Protein AF-A0A7V4PQ42-F1 (afdb_monomer_lite)

pLDDT: mean 73.29, std 12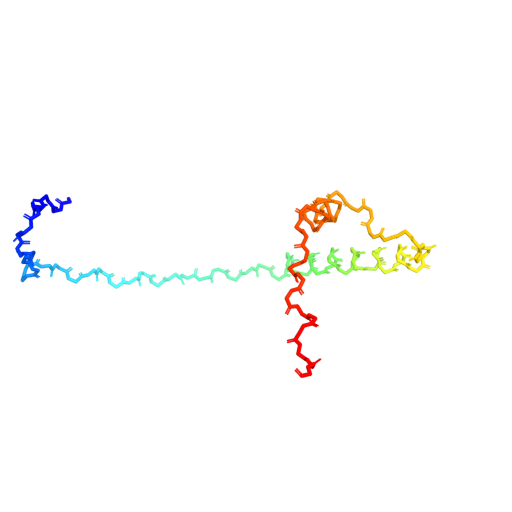.77, range [40.66, 92.44]

Radius of gyration: 27.17 Å; chains: 1; bounding box: 54×56×48 Å

Secondary structure (DSSP, 8-state):
-----TT-----TTPPPPPPPP----PPPPHHHHHHHHHHHHHHHHHHHHHHHH-TTS----HHHHHHHHHHHHSPPPGGGS----

Sequence (86 aa):
MIDAKPGEILDFGKARMPEPPKKIQMKKLPKKKVEEAKKAINELTERYKKAITLRPAQGPMGPLYLKAVRRLEGEALPEDAKTAKS

Structure (mmCIF, N/CA/C/O backbone):
data_AF-A0A7V4PQ42-F1
#
_entry.id   AF-A0A7V4PQ42-F1
#
loop_
_atom_site.group_PDB
_atom_site.id
_atom_site.type_symbol
_atom_site.label_atom_id
_atom_site.label_alt_id
_atom_site.label_comp_id
_atom_site.label_asym_id
_atom_site.label_entity_id
_atom_site.label_seq_id
_atom_site.pdbx_PDB_ins_code
_atom_site.Cartn_x
_atom_site.Cartn_y
_atom_site.Cartn_z
_atom_site.occupancy
_atom_site.B_iso_or_equiv
_atom_site.auth_seq_id
_atom_site.auth_comp_id
_atom_site.auth_asym_id
_atom_site.auth_atom_id
_atom_site.pdbx_PDB_model_num
ATOM 1 N N . MET A 1 1 ? -32.419 18.989 11.567 1.00 52.38 1 MET A N 1
ATOM 2 C CA . MET A 1 1 ? -31.491 20.104 11.281 1.00 52.38 1 MET A CA 1
ATOM 3 C C . MET A 1 1 ? -32.025 21.314 12.027 1.00 52.38 1 MET A C 1
ATOM 5 O O . MET A 1 1 ? -33.232 21.371 12.212 1.00 52.38 1 MET A O 1
ATOM 9 N N . ILE A 1 2 ? -31.160 22.176 12.563 1.00 66.88 2 ILE A N 1
ATOM 10 C CA . ILE A 1 2 ? -31.605 23.380 13.280 1.00 66.88 2 ILE A CA 1
ATOM 11 C C . ILE A 1 2 ? -31.801 24.464 12.219 1.00 66.88 2 ILE A C 1
ATOM 13 O O . ILE A 1 2 ? -30.823 24.896 11.613 1.00 66.88 2 ILE A O 1
ATOM 17 N N . ASP A 1 3 ? -33.048 24.848 11.960 1.00 65.50 3 ASP A N 1
ATOM 18 C CA . ASP A 1 3 ? -33.388 25.958 11.067 1.00 65.50 3 ASP A CA 1
ATOM 19 C C . ASP A 1 3 ? -33.182 27.281 11.814 1.00 65.50 3 ASP A C 1
ATOM 21 O O . ASP A 1 3 ? -34.087 27.767 12.488 1.00 65.50 3 ASP A O 1
ATOM 25 N N . ALA A 1 4 ? -31.973 27.839 11.739 1.00 68.88 4 ALA A N 1
ATOM 26 C CA . ALA A 1 4 ? -31.641 29.129 12.344 1.00 68.88 4 ALA A CA 1
ATOM 27 C C . ALA A 1 4 ? -31.539 30.231 11.285 1.00 68.88 4 ALA A C 1
ATOM 29 O O . ALA A 1 4 ? -30.950 30.031 10.218 1.00 68.88 4 ALA A O 1
ATOM 30 N N . LYS A 1 5 ? -32.113 31.403 11.580 1.00 76.38 5 LYS A N 1
ATOM 31 C CA . LYS A 1 5 ? -32.087 32.567 10.682 1.00 76.38 5 LYS A CA 1
ATOM 32 C C . LYS A 1 5 ? -30.819 33.413 10.890 1.00 76.38 5 LYS A C 1
ATOM 34 O O . LYS A 1 5 ? -30.228 33.382 11.970 1.00 76.38 5 LYS A O 1
ATOM 39 N N . PRO A 1 6 ? -30.391 34.205 9.886 1.00 71.12 6 PRO A N 1
ATOM 40 C CA . PRO A 1 6 ? -29.230 35.083 10.022 1.00 71.12 6 PRO A CA 1
ATOM 41 C C . PRO A 1 6 ? -29.417 36.082 11.175 1.00 71.12 6 PRO A C 1
ATOM 43 O O . PRO A 1 6 ? -30.384 36.840 11.179 1.00 71.12 6 PRO A O 1
ATOM 46 N N . GLY A 1 7 ? -28.492 36.084 12.140 1.00 78.50 7 GLY A N 1
ATOM 47 C CA . GLY A 1 7 ? -28.509 36.977 13.310 1.00 78.50 7 GLY A CA 1
ATOM 48 C C . GLY A 1 7 ? -29.072 36.363 14.598 1.00 78.50 7 GLY A C 1
ATOM 49 O O . GLY A 1 7 ? -28.998 36.995 15.648 1.00 78.50 7 GLY A O 1
ATOM 50 N N . GLU A 1 8 ? -29.596 35.139 14.548 1.00 80.12 8 GLU A N 1
ATOM 51 C CA . GLU A 1 8 ? -30.100 34.424 15.721 1.00 80.12 8 GLU A CA 1
ATOM 52 C C . GLU A 1 8 ? -28.961 33.676 16.436 1.00 80.12 8 GLU A C 1
ATOM 54 O O . GLU A 1 8 ? -28.155 32.986 15.804 1.00 80.12 8 GLU A O 1
ATOM 59 N N . ILE A 1 9 ? -28.862 33.828 17.761 1.00 79.94 9 ILE A N 1
ATOM 60 C CA . ILE A 1 9 ? -27.847 33.129 18.558 1.00 79.94 9 ILE A CA 1
ATOM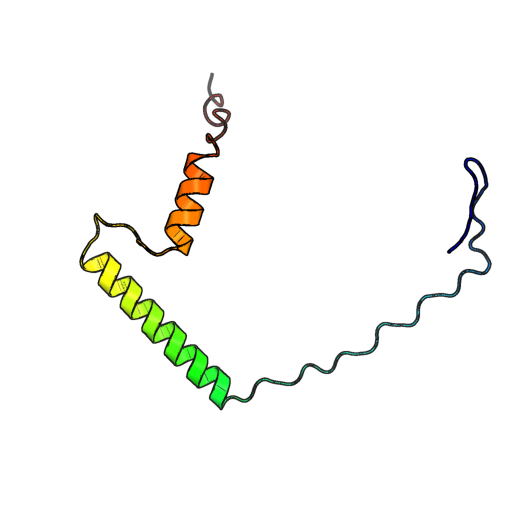 61 C C . ILE A 1 9 ? -28.294 31.679 18.717 1.00 79.94 9 ILE A C 1
ATOM 63 O O . ILE A 1 9 ? -29.319 31.392 19.331 1.00 79.94 9 ILE A O 1
ATOM 67 N N . LEU A 1 10 ? -27.505 30.763 18.164 1.00 75.56 10 LEU A N 1
ATOM 68 C CA . LEU A 1 10 ? -27.733 29.332 18.308 1.00 75.56 10 LEU A CA 1
ATOM 69 C C . LEU A 1 10 ? -27.548 28.910 19.772 1.00 75.56 10 LEU A C 1
ATOM 71 O O . LEU A 1 10 ? -26.446 28.996 20.315 1.00 75.56 10 LEU A O 1
ATOM 75 N N . ASP A 1 11 ? -28.628 28.436 20.396 1.00 74.31 11 ASP A N 1
ATOM 76 C CA . ASP A 1 11 ? -28.602 27.880 21.749 1.00 74.31 11 ASP A CA 1
ATOM 77 C C . ASP A 1 11 ? -28.299 26.373 21.715 1.00 74.31 11 ASP A C 1
ATOM 79 O O . ASP A 1 11 ? -29.066 25.558 21.192 1.00 74.31 11 ASP A O 1
ATOM 83 N N . PHE A 1 12 ? -27.161 26.005 22.302 1.00 76.81 12 PHE A N 1
ATOM 84 C CA . PHE A 1 12 ? -26.685 24.628 22.414 1.00 76.81 12 PHE A CA 1
ATOM 85 C C . PHE A 1 12 ? -26.900 24.029 23.813 1.00 76.81 12 PHE A C 1
ATOM 87 O O . PHE A 1 12 ? -26.422 22.928 24.078 1.00 76.81 12 PHE A O 1
ATOM 94 N N . GLY A 1 13 ? -27.646 24.685 24.710 1.00 79.44 13 GLY A N 1
ATOM 95 C CA . GLY A 1 13 ? -27.880 24.212 26.081 1.00 79.44 13 GLY A CA 1
ATOM 96 C C . GLY A 1 13 ? -28.579 22.848 26.177 1.00 79.44 13 GLY A C 1
ATOM 97 O O . GLY A 1 13 ? -28.453 22.150 27.181 1.00 79.44 13 GLY A O 1
ATOM 98 N N . LYS A 1 14 ? -29.282 22.427 25.116 1.00 73.69 14 LYS A N 1
ATOM 99 C CA . LYS A 1 14 ? -29.906 21.094 24.990 1.00 73.69 14 LYS A CA 1
ATOM 100 C C . LYS A 1 14 ? -29.166 20.155 24.034 1.00 73.69 14 LYS A C 1
ATOM 102 O O . LYS A 1 14 ? -29.680 19.075 23.726 1.00 73.69 14 LYS A O 1
ATOM 107 N N . ALA A 1 15 ? -27.993 20.545 23.535 1.00 78.88 15 ALA A N 1
ATOM 108 C CA . ALA A 1 15 ? -27.209 19.691 22.659 1.00 78.88 15 ALA A CA 1
ATOM 109 C C . ALA A 1 15 ? -26.795 18.427 23.424 1.00 78.88 15 ALA A C 1
ATOM 111 O O . ALA A 1 15 ? -26.136 18.485 24.462 1.00 78.88 15 ALA A O 1
ATOM 112 N N . ARG A 1 16 ? -27.204 17.260 22.922 1.00 78.25 16 ARG A N 1
ATOM 113 C CA . ARG A 1 16 ? -26.736 15.984 23.464 1.00 78.25 16 ARG A CA 1
ATOM 114 C C . ARG A 1 16 ? -25.313 15.746 22.980 1.00 78.25 16 ARG A C 1
ATOM 116 O O . ARG A 1 16 ? -25.040 15.908 21.791 1.00 78.25 16 ARG A O 1
ATOM 123 N N . MET A 1 17 ? -24.427 15.336 23.890 1.00 81.00 17 MET A N 1
ATOM 124 C CA . MET A 1 17 ? -23.105 14.860 23.489 1.00 81.00 17 MET A CA 1
ATOM 125 C C . MET A 1 17 ? -23.271 13.702 22.498 1.00 81.00 17 MET A C 1
ATOM 127 O O . MET A 1 17 ? -24.096 12.814 22.744 1.00 81.00 17 MET A O 1
ATOM 131 N N . PRO A 1 18 ? -22.526 13.713 21.378 1.00 81.31 18 PRO A N 1
ATOM 132 C CA . PRO A 1 18 ? -22.558 12.606 20.440 1.00 81.31 18 PRO A CA 1
ATOM 133 C C . PRO A 1 18 ? -22.124 11.324 21.152 1.00 81.31 18 PRO A C 1
ATOM 135 O O . PRO A 1 18 ? -21.258 11.347 22.031 1.00 81.31 18 PRO A O 1
ATOM 138 N N . GLU A 1 19 ? -22.737 10.202 20.777 1.00 82.69 19 GLU A N 1
ATOM 139 C CA . GLU A 1 19 ? -22.369 8.906 21.339 1.00 82.69 19 GLU A CA 1
ATOM 140 C C . GLU A 1 19 ? -20.878 8.619 21.093 1.00 82.69 19 GLU A C 1
ATOM 142 O O . GLU A 1 19 ? -20.361 8.923 20.010 1.00 82.69 19 GLU A O 1
ATOM 147 N N . PRO A 1 20 ? -20.172 8.021 22.071 1.00 84.44 20 PRO A N 1
ATOM 148 C CA . PRO A 1 20 ? -18.776 7.666 21.892 1.00 84.44 20 PRO A CA 1
ATOM 149 C C . PRO A 1 20 ? -18.632 6.710 20.698 1.00 84.44 20 PRO A C 1
ATOM 151 O O . PRO A 1 20 ? -19.424 5.770 20.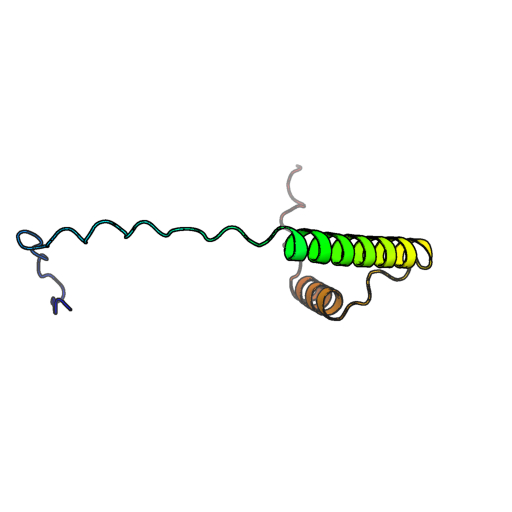556 1.00 84.44 20 PRO A O 1
ATOM 154 N N . PRO A 1 21 ? -17.626 6.919 19.830 1.00 82.44 21 PRO A N 1
ATOM 155 C CA . PRO A 1 21 ? -17.454 6.105 18.638 1.00 82.44 21 PRO A CA 1
ATOM 156 C C . PRO A 1 21 ? -17.301 4.631 19.024 1.00 82.44 21 PRO A C 1
ATOM 158 O O . PRO A 1 21 ? -16.469 4.264 19.858 1.00 82.44 21 PRO A O 1
ATOM 161 N N . LYS A 1 22 ? -18.120 3.768 18.409 1.00 83.19 22 LYS A N 1
ATOM 162 C CA . LYS A 1 22 ? -18.076 2.322 18.653 1.00 83.19 22 LYS A CA 1
ATOM 163 C C . LYS A 1 22 ? -16.687 1.786 18.323 1.00 83.19 22 LYS A C 1
ATOM 165 O O . LYS A 1 22 ? -16.121 2.078 17.270 1.00 83.19 22 LYS A O 1
ATOM 170 N N . LYS A 1 23 ? -16.153 0.956 19.218 1.00 81.00 23 LYS A N 1
ATOM 171 C CA . LYS A 1 23 ? -14.829 0.350 19.063 1.00 81.00 23 LYS A CA 1
ATOM 172 C C . LYS A 1 23 ? -14.845 -0.595 17.858 1.00 81.00 23 LYS A C 1
ATOM 174 O O . LYS A 1 23 ? -15.451 -1.665 17.904 1.00 81.00 23 LYS A O 1
ATOM 179 N N . ILE A 1 24 ? -14.194 -0.192 16.770 1.00 80.38 24 ILE A N 1
ATOM 180 C CA . ILE A 1 24 ? -14.080 -1.009 15.560 1.00 80.38 24 ILE A CA 1
ATOM 181 C C . ILE A 1 24 ? -13.107 -2.150 15.857 1.00 80.38 24 ILE A C 1
ATOM 183 O O . ILE A 1 24 ? -11.928 -1.926 16.133 1.00 80.38 24 ILE A O 1
ATOM 187 N N . GLN A 1 25 ? -13.590 -3.389 15.802 1.00 78.94 25 GLN A N 1
ATOM 188 C CA . GLN A 1 25 ? -12.719 -4.556 15.886 1.00 78.94 25 GLN A CA 1
ATOM 189 C C . GLN A 1 25 ? -12.088 -4.801 14.516 1.00 78.94 25 GLN A C 1
ATOM 191 O O . GLN A 1 25 ? -12.739 -5.286 13.589 1.00 78.94 25 GLN A O 1
ATOM 196 N N . MET A 1 26 ? -10.809 -4.456 14.377 1.00 79.75 26 MET A N 1
ATOM 197 C CA . MET A 1 26 ? -10.067 -4.751 13.155 1.00 79.75 26 MET A CA 1
ATOM 198 C C . MET A 1 26 ? -9.850 -6.262 13.047 1.00 79.75 26 MET A C 1
ATOM 200 O O . MET A 1 26 ? -9.131 -6.867 13.847 1.00 79.75 26 MET A O 1
ATOM 204 N N . LYS A 1 27 ? -10.462 -6.887 12.038 1.00 79.81 27 LYS A N 1
ATOM 205 C CA . LYS A 1 27 ? -10.184 -8.287 11.711 1.00 79.81 27 LYS A CA 1
ATOM 206 C C . LYS A 1 27 ? -8.770 -8.385 11.148 1.00 79.81 27 LYS A C 1
ATOM 208 O O . LYS A 1 27 ? -8.441 -7.728 10.162 1.00 79.81 27 LYS A O 1
ATOM 213 N N . LYS A 1 28 ? -7.934 -9.224 11.761 1.00 80.00 28 LYS A N 1
ATOM 214 C CA . LYS A 1 28 ? -6.608 -9.533 11.216 1.00 80.00 28 LYS A CA 1
ATOM 215 C C . LYS A 1 28 ? -6.774 -10.241 9.873 1.00 80.00 28 LYS A C 1
ATOM 217 O O . LYS A 1 28 ? -7.527 -11.208 9.763 1.00 80.00 28 LYS A O 1
ATOM 222 N N . LEU A 1 29 ? -6.052 -9.764 8.862 1.00 78.25 29 LEU A N 1
ATOM 223 C CA . LEU A 1 29 ? -5.973 -10.435 7.570 1.00 78.25 29 LEU A CA 1
ATOM 224 C C . LEU A 1 29 ? -5.342 -11.828 7.753 1.00 78.25 29 LEU A C 1
ATOM 226 O O . LEU A 1 29 ? -4.375 -11.972 8.510 1.00 78.25 29 LEU A O 1
ATOM 230 N N . PRO A 1 30 ? -5.862 -12.868 7.081 1.00 87.12 30 PRO A N 1
ATOM 231 C CA . PRO A 1 30 ? -5.301 -14.208 7.179 1.00 87.12 30 PRO A CA 1
ATOM 232 C C . PRO A 1 30 ? -3.883 -14.233 6.596 1.00 87.12 30 PRO A C 1
ATOM 234 O O . PRO A 1 30 ? -3.660 -13.779 5.473 1.00 87.12 30 PRO A O 1
ATOM 237 N N . LYS A 1 31 ? -2.932 -14.820 7.338 1.00 87.12 31 LYS A N 1
ATOM 238 C CA . LYS A 1 31 ? -1.497 -14.856 6.984 1.00 87.12 31 LYS A CA 1
ATOM 239 C C . LYS A 1 31 ? -1.236 -15.358 5.557 1.00 87.12 31 LYS A C 1
ATOM 241 O O . LYS A 1 31 ? -0.384 -14.808 4.874 1.00 87.12 31 LYS A O 1
ATOM 246 N N . LYS A 1 32 ? -2.014 -16.341 5.084 1.00 88.19 32 LYS A N 1
ATOM 247 C CA . LYS A 1 32 ? -1.910 -16.883 3.717 1.00 88.19 32 LYS A CA 1
ATOM 248 C C . LYS A 1 32 ? -2.108 -15.812 2.636 1.00 88.19 32 LYS A C 1
ATOM 250 O O . LYS A 1 32 ? -1.290 -15.720 1.733 1.00 88.19 32 LYS A O 1
ATOM 255 N N . LYS A 1 33 ? -3.137 -14.964 2.770 1.00 84.62 33 LYS A N 1
ATOM 256 C CA . LYS A 1 33 ? -3.418 -13.887 1.801 1.00 84.62 33 LYS A CA 1
ATOM 257 C C . LYS A 1 33 ? -2.343 -12.801 1.824 1.00 84.62 33 LYS A C 1
ATOM 259 O O . LYS A 1 33 ? -2.039 -12.213 0.796 1.00 84.62 33 LYS A O 1
ATOM 264 N N . VAL A 1 34 ? -1.759 -12.544 2.995 1.00 86.75 34 VAL A N 1
ATOM 265 C CA . VAL A 1 34 ? -0.659 -11.579 3.141 1.00 86.75 34 VAL A CA 1
ATOM 266 C C . VAL A 1 34 ? 0.607 -12.089 2.452 1.00 86.75 34 VAL A C 1
ATOM 268 O O . VAL A 1 34 ? 1.258 -11.333 1.741 1.00 86.75 34 VAL A O 1
ATOM 271 N N . GLU A 1 35 ? 0.943 -13.366 2.628 1.00 90.44 35 GLU A N 1
ATOM 272 C CA . GLU A 1 35 ? 2.089 -13.991 1.958 1.00 90.44 35 GLU A CA 1
ATOM 273 C C . GLU A 1 35 ? 1.916 -14.035 0.435 1.00 90.44 35 GLU A C 1
ATOM 275 O O . GLU A 1 35 ? 2.844 -13.722 -0.308 1.00 90.44 35 GLU A O 1
ATOM 280 N N . GLU A 1 36 ? 0.714 -14.351 -0.043 1.00 91.38 36 GLU A N 1
ATOM 281 C CA . GLU A 1 36 ? 0.388 -14.330 -1.470 1.00 91.38 36 GLU A CA 1
ATOM 282 C C . GLU A 1 36 ? 0.509 -12.919 -2.068 1.00 91.38 36 GLU A C 1
ATOM 284 O O . GLU A 1 36 ? 1.161 -12.731 -3.095 1.00 91.38 36 GLU A O 1
ATOM 289 N N . ALA A 1 37 ? -0.010 -11.903 -1.372 1.00 86.69 37 ALA A N 1
ATOM 290 C CA . ALA A 1 37 ? 0.128 -10.510 -1.788 1.00 86.69 37 ALA A CA 1
ATOM 291 C C . ALA A 1 37 ? 1.595 -10.051 -1.816 1.00 86.69 37 ALA A C 1
ATOM 293 O O . ALA A 1 37 ? 2.020 -9.396 -2.767 1.00 86.69 37 ALA A O 1
ATOM 294 N N . LYS A 1 38 ? 2.400 -10.428 -0.813 1.00 91.50 38 LYS A N 1
ATOM 295 C CA . LYS A 1 38 ? 3.841 -10.132 -0.798 1.00 91.50 38 LYS A CA 1
ATOM 296 C C . LYS A 1 38 ? 4.564 -10.757 -1.990 1.00 91.50 38 LYS A C 1
ATOM 298 O O . LYS A 1 38 ? 5.404 -10.094 -2.594 1.00 91.50 38 LYS A O 1
ATOM 303 N N . LYS A 1 39 ? 4.234 -12.002 -2.351 1.00 92.44 39 LYS A N 1
ATOM 304 C CA . LYS A 1 39 ? 4.806 -12.663 -3.535 1.00 92.44 39 LYS A CA 1
ATOM 305 C C . LYS A 1 39 ? 4.474 -11.900 -4.816 1.00 92.44 39 LYS A C 1
ATOM 307 O O . LYS A 1 39 ? 5.384 -11.626 -5.592 1.00 92.44 39 LYS A O 1
ATOM 312 N N . ALA A 1 40 ? 3.217 -11.490 -4.990 1.00 89.50 40 ALA A N 1
ATOM 313 C CA . ALA A 1 40 ? 2.793 -10.711 -6.152 1.0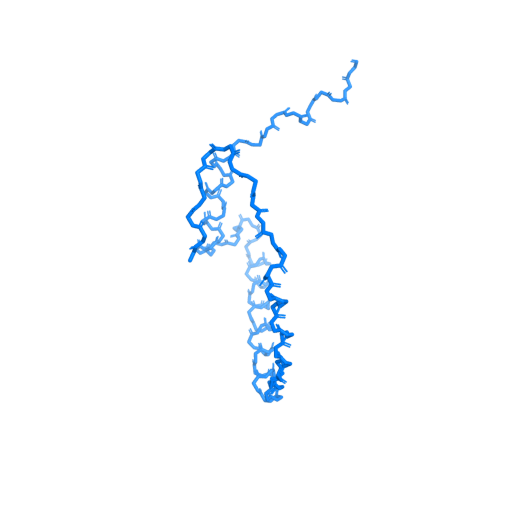0 89.50 40 ALA A CA 1
ATOM 314 C C . ALA A 1 40 ? 3.515 -9.353 -6.248 1.00 89.50 40 ALA A C 1
ATOM 316 O O . ALA A 1 40 ? 3.959 -8.960 -7.327 1.00 89.50 40 ALA A O 1
ATOM 317 N N . ILE A 1 41 ? 3.692 -8.652 -5.120 1.00 90.44 41 ILE A N 1
ATOM 318 C CA . ILE A 1 41 ? 4.437 -7.383 -5.072 1.00 90.44 41 ILE A CA 1
ATOM 319 C C . ILE A 1 41 ? 5.909 -7.600 -5.436 1.00 90.44 41 ILE A C 1
ATOM 321 O O . ILE A 1 41 ? 6.453 -6.849 -6.246 1.00 90.44 41 ILE A O 1
ATOM 325 N N . ASN A 1 42 ? 6.555 -8.632 -4.887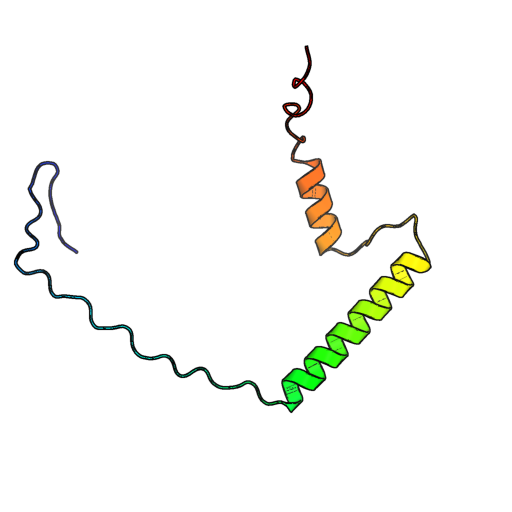 1.00 91.75 42 ASN A N 1
ATOM 326 C CA . ASN A 1 42 ? 7.949 -8.941 -5.210 1.00 91.75 42 ASN A CA 1
ATOM 327 C C . ASN A 1 42 ? 8.123 -9.261 -6.698 1.00 91.75 42 ASN A C 1
ATOM 329 O O . ASN A 1 42 ? 9.037 -8.738 -7.3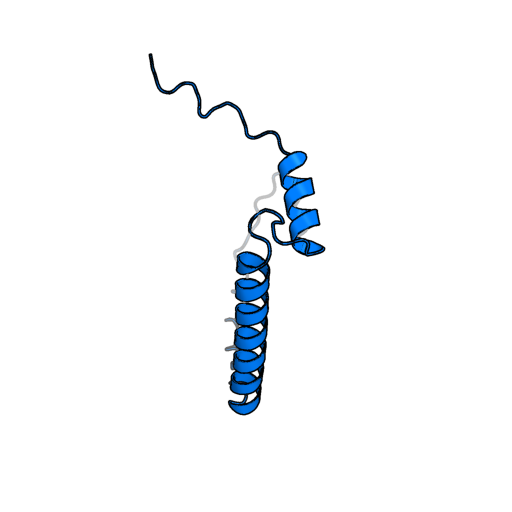32 1.00 91.75 42 ASN A O 1
ATOM 333 N N . GLU A 1 43 ? 7.223 -10.054 -7.280 1.00 89.94 43 GLU A N 1
ATOM 334 C CA . GLU A 1 43 ? 7.267 -10.376 -8.706 1.00 89.94 43 GLU A CA 1
ATOM 335 C C . GLU A 1 43 ? 7.104 -9.127 -9.585 1.00 89.94 43 GLU A C 1
ATOM 337 O O . GLU A 1 43 ? 7.866 -8.930 -10.534 1.00 89.94 43 GLU A O 1
ATOM 342 N N . LEU A 1 44 ? 6.158 -8.245 -9.249 1.00 84.94 44 LEU A N 1
ATOM 343 C CA . LEU A 1 44 ? 5.968 -6.974 -9.948 1.00 84.94 44 LEU A CA 1
ATOM 344 C C . LEU A 1 44 ? 7.230 -6.105 -9.866 1.00 84.94 44 LEU A C 1
ATOM 346 O O . LEU A 1 44 ? 7.683 -5.564 -10.873 1.00 84.94 44 LEU A O 1
ATOM 350 N N . THR A 1 45 ? 7.821 -6.008 -8.676 1.00 84.75 45 THR A N 1
ATOM 351 C CA . THR A 1 45 ? 9.015 -5.191 -8.426 1.00 84.75 45 THR A CA 1
ATOM 352 C C . THR A 1 45 ? 10.198 -5.683 -9.257 1.00 84.75 45 THR A C 1
ATOM 354 O O . THR A 1 45 ? 10.879 -4.884 -9.897 1.00 84.75 45 THR A O 1
ATOM 357 N N . GLU A 1 46 ? 10.412 -6.997 -9.320 1.00 86.31 46 GLU A N 1
ATOM 358 C CA . GLU A 1 46 ? 11.478 -7.592 -10.131 1.00 86.31 46 GLU A CA 1
ATOM 359 C C . GLU A 1 46 ? 11.236 -7.415 -11.635 1.00 86.31 46 GLU A C 1
ATOM 361 O O . GLU A 1 46 ? 12.169 -7.099 -12.376 1.00 86.31 46 GLU A O 1
ATOM 366 N N . ARG A 1 47 ? 9.986 -7.537 -12.102 1.00 79.19 47 ARG A N 1
ATOM 367 C CA . ARG A 1 47 ? 9.625 -7.232 -13.498 1.00 79.19 47 ARG A CA 1
ATOM 368 C C . ARG A 1 47 ? 9.934 -5.777 -13.851 1.00 79.19 47 ARG A C 1
ATOM 370 O O . ARG A 1 47 ? 10.512 -5.522 -14.906 1.00 79.19 47 ARG A O 1
ATOM 377 N N . TYR A 1 48 ? 9.604 -4.839 -12.965 1.00 77.31 48 TYR A N 1
ATOM 378 C CA . TYR A 1 48 ? 9.909 -3.421 -13.160 1.00 77.31 48 TYR A CA 1
ATOM 379 C C . TYR A 1 48 ? 11.414 -3.147 -13.168 1.00 77.31 48 TYR A C 1
ATOM 381 O O . TYR A 1 48 ? 11.889 -2.485 -14.087 1.00 77.31 48 TYR A O 1
ATOM 389 N N . LYS A 1 49 ? 12.181 -3.693 -12.214 1.00 78.19 49 LYS A N 1
ATOM 390 C CA . LYS A 1 49 ? 13.649 -3.558 -12.205 1.00 78.19 49 LYS A CA 1
ATOM 391 C C . LYS A 1 49 ? 14.261 -4.061 -13.511 1.00 78.19 49 LYS A C 1
ATOM 393 O O . LYS A 1 49 ? 15.033 -3.338 -14.129 1.00 78.19 49 LYS A O 1
ATOM 398 N N . LYS A 1 50 ? 13.860 -5.255 -13.967 1.00 77.00 50 LYS A N 1
ATOM 399 C CA . LYS A 1 50 ? 14.334 -5.835 -15.233 1.00 77.00 50 LYS A CA 1
ATOM 400 C C . LYS A 1 50 ? 13.984 -4.963 -16.436 1.00 77.00 50 LYS A C 1
ATOM 402 O O . LYS A 1 50 ? 14.835 -4.742 -17.294 1.00 77.00 50 LYS A O 1
ATOM 407 N N . ALA A 1 51 ? 12.757 -4.449 -16.498 1.00 67.69 51 ALA A N 1
ATOM 408 C CA . ALA A 1 51 ? 12.326 -3.561 -17.575 1.00 67.69 51 ALA A CA 1
ATOM 409 C C . ALA A 1 51 ? 13.158 -2.267 -17.623 1.00 67.69 51 ALA A C 1
ATOM 411 O O . ALA A 1 51 ? 13.594 -1.870 -18.701 1.00 67.69 51 ALA A O 1
ATOM 412 N N . ILE A 1 52 ? 13.445 -1.670 -16.462 1.00 66.69 52 ILE A N 1
ATOM 413 C CA . ILE A 1 52 ? 14.276 -0.462 -16.341 1.00 66.69 52 ILE A CA 1
ATOM 414 C C . ILE A 1 52 ? 15.722 -0.748 -16.768 1.00 66.69 52 ILE A C 1
ATOM 416 O O . ILE A 1 52 ? 16.301 0.034 -17.516 1.00 66.69 52 ILE A O 1
ATOM 420 N N . THR A 1 53 ? 16.299 -1.887 -16.364 1.00 69.12 53 THR A N 1
ATOM 421 C CA . THR A 1 53 ? 17.662 -2.268 -16.777 1.00 69.12 53 THR A CA 1
ATOM 422 C C . THR A 1 53 ? 17.772 -2.582 -18.270 1.00 69.12 53 THR A C 1
ATOM 424 O O . THR A 1 53 ? 18.795 -2.290 -18.877 1.00 69.12 53 THR A O 1
ATOM 427 N N . LEU A 1 54 ? 16.732 -3.169 -18.874 1.00 65.00 54 LEU A N 1
ATOM 428 C CA . LEU A 1 54 ? 16.722 -3.549 -20.292 1.00 65.00 54 LEU A CA 1
ATOM 429 C C . LEU A 1 54 ? 16.519 -2.348 -21.220 1.00 65.00 54 LEU A C 1
ATOM 431 O O . LEU A 1 54 ? 16.954 -2.387 -22.369 1.00 65.00 54 LEU A O 1
ATOM 435 N N . ARG A 1 55 ? 15.835 -1.296 -20.756 1.00 61.31 55 ARG A N 1
ATOM 436 C CA . ARG A 1 55 ? 15.577 -0.086 -21.545 1.00 61.31 55 ARG A CA 1
ATOM 437 C C . ARG A 1 55 ? 15.706 1.171 -20.682 1.00 61.31 55 ARG A C 1
ATOM 439 O O . ARG A 1 55 ? 14.698 1.803 -20.387 1.00 61.31 55 ARG A O 1
ATOM 446 N N . PRO A 1 56 ? 16.931 1.595 -20.334 1.00 60.19 56 PRO A N 1
ATOM 447 C CA . PRO A 1 56 ? 17.136 2.774 -19.490 1.00 60.19 56 PRO A CA 1
ATOM 448 C C . PRO A 1 56 ? 16.621 4.074 -20.133 1.00 60.19 56 PRO A C 1
ATOM 450 O O . PRO A 1 56 ? 16.268 5.008 -19.423 1.00 60.19 56 PRO A O 1
ATOM 453 N N . ALA A 1 57 ? 16.537 4.129 -21.470 1.00 58.81 57 ALA A N 1
ATOM 454 C CA . ALA A 1 57 ? 16.027 5.285 -22.212 1.00 58.81 57 ALA A CA 1
ATOM 455 C C . ALA A 1 57 ? 14.491 5.313 -22.352 1.00 58.81 57 ALA A C 1
ATOM 457 O O . ALA A 1 57 ? 13.919 6.369 -22.608 1.00 58.81 57 ALA A O 1
ATOM 458 N N . GLN A 1 58 ? 13.809 4.171 -22.198 1.00 58.78 58 GLN A N 1
ATOM 459 C CA . GLN A 1 58 ? 12.347 4.120 -22.186 1.00 58.78 58 GLN A CA 1
ATOM 460 C C . GLN A 1 58 ? 11.905 4.051 -20.728 1.00 58.78 58 GLN A C 1
ATOM 462 O O . GLN A 1 58 ? 11.878 2.983 -20.122 1.00 58.78 58 GLN A O 1
ATOM 467 N N . GLY A 1 59 ? 11.568 5.214 -20.166 1.00 61.31 59 GLY A N 1
ATOM 468 C CA . GLY A 1 59 ? 10.923 5.301 -18.859 1.00 61.31 59 GLY A CA 1
ATOM 469 C C . GLY A 1 59 ? 9.656 4.430 -18.778 1.00 61.31 59 GLY A C 1
ATOM 470 O O . GLY A 1 59 ? 9.186 3.893 -19.783 1.00 61.31 59 GLY A O 1
ATOM 471 N N . PRO A 1 60 ? 9.080 4.244 -17.584 1.00 63.00 60 PRO A N 1
ATOM 472 C CA . PRO A 1 60 ? 7.994 3.289 -17.384 1.00 63.00 60 PRO A CA 1
ATOM 473 C C . PRO A 1 60 ? 6.751 3.611 -18.238 1.00 63.00 60 PRO A C 1
ATOM 475 O O . PRO A 1 60 ? 5.947 4.446 -17.875 1.00 63.00 60 PRO A O 1
ATOM 478 N N . MET A 1 61 ? 6.505 2.890 -19.335 1.00 66.12 61 MET A N 1
ATOM 479 C CA . MET A 1 61 ? 5.395 3.157 -20.283 1.00 66.12 61 MET A CA 1
ATOM 480 C C . MET A 1 61 ? 3.998 2.704 -19.801 1.00 66.12 61 MET A C 1
ATOM 482 O O . MET A 1 61 ? 3.096 2.446 -20.597 1.00 66.12 61 MET A O 1
ATOM 486 N N . GLY A 1 62 ? 3.797 2.565 -18.490 1.00 71.19 62 GLY A N 1
ATOM 487 C CA . GLY A 1 62 ? 2.515 2.133 -17.933 1.00 71.19 62 GLY A CA 1
ATOM 488 C C . GLY A 1 62 ? 1.410 3.182 -18.149 1.00 71.19 62 GLY A C 1
ATOM 489 O O . GLY A 1 62 ? 1.693 4.378 -18.055 1.00 71.19 62 GLY A O 1
ATOM 490 N N . PRO A 1 63 ? 0.133 2.785 -18.333 1.00 74.38 63 PRO A N 1
ATOM 491 C CA . PRO A 1 63 ? -0.980 3.726 -18.530 1.00 74.38 63 PRO A CA 1
ATOM 492 C C . PRO A 1 63 ? -1.094 4.773 -17.412 1.00 74.38 63 PRO A C 1
ATOM 494 O O . PRO A 1 63 ? -1.438 5.930 -17.646 1.00 74.38 63 PRO A O 1
ATOM 497 N N . LEU A 1 64 ? -0.775 4.361 -16.181 1.00 75.56 64 LEU A N 1
ATOM 498 C CA . LEU A 1 64 ? -0.830 5.200 -14.987 1.00 75.56 64 LEU A CA 1
ATOM 499 C C . LEU A 1 64 ? 0.326 6.215 -14.936 1.00 75.56 64 LEU A C 1
ATOM 501 O O . LEU A 1 64 ? 0.112 7.357 -14.539 1.00 75.56 64 LEU A O 1
ATOM 505 N N . TYR A 1 65 ? 1.515 5.828 -15.409 1.00 72.38 65 TYR A N 1
ATOM 506 C CA . TYR A 1 65 ? 2.660 6.729 -15.549 1.00 72.38 65 TYR A CA 1
ATOM 507 C C . TYR A 1 65 ? 2.425 7.756 -16.658 1.00 72.38 65 TYR A C 1
ATOM 509 O O . TYR A 1 65 ? 2.587 8.945 -16.420 1.00 72.38 65 TYR A O 1
ATOM 517 N N . LEU A 1 66 ? 1.936 7.335 -17.829 1.00 78.25 66 LEU A N 1
ATOM 518 C CA . LEU A 1 66 ? 1.609 8.253 -18.928 1.00 78.25 66 LEU A CA 1
ATOM 519 C C . LEU A 1 66 ? 0.548 9.286 -18.522 1.00 78.25 66 LEU A C 1
ATOM 521 O O . LEU A 1 66 ? 0.631 10.451 -18.902 1.00 78.25 66 LEU A O 1
ATOM 525 N N . LYS A 1 67 ? -0.434 8.884 -17.705 1.00 79.62 67 LYS A N 1
ATOM 526 C CA . LYS A 1 67 ? -1.420 9.806 -17.127 1.00 79.62 67 LYS A CA 1
ATOM 527 C C . LYS A 1 67 ? -0.782 10.816 -16.166 1.00 79.62 67 LYS A C 1
ATOM 529 O O . LYS A 1 67 ? -1.226 11.959 -16.129 1.00 79.62 67 LYS A O 1
ATOM 534 N N . ALA A 1 68 ? 0.223 10.406 -15.393 1.00 77.12 68 ALA A N 1
ATOM 535 C CA . ALA A 1 68 ? 0.967 11.298 -14.507 1.00 77.12 68 ALA A CA 1
ATOM 536 C C . ALA A 1 68 ? 1.855 12.271 -15.298 1.00 77.12 68 ALA A C 1
ATOM 538 O O . ALA A 1 68 ? 1.808 13.464 -15.029 1.00 77.12 68 ALA A O 1
ATOM 539 N N . VAL A 1 69 ? 2.573 11.793 -16.321 1.00 75.81 69 VAL A N 1
ATOM 540 C CA . VAL A 1 69 ? 3.379 12.637 -17.220 1.00 75.81 69 VAL A CA 1
ATOM 541 C C . VAL A 1 69 ? 2.509 13.693 -17.895 1.00 75.81 69 VAL A C 1
ATOM 543 O O . VAL A 1 69 ? 2.824 14.865 -17.792 1.00 75.81 69 VAL A O 1
ATOM 546 N N . ARG A 1 70 ? 1.348 13.328 -18.456 1.00 78.19 70 ARG A N 1
ATOM 547 C CA . ARG A 1 70 ? 0.418 14.313 -19.045 1.00 78.19 70 ARG A CA 1
ATOM 548 C C . ARG A 1 70 ? -0.097 15.356 -18.054 1.00 78.19 70 ARG A C 1
ATOM 550 O O . ARG A 1 70 ? -0.423 16.463 -18.461 1.00 78.19 70 ARG A O 1
ATOM 557 N N . ARG A 1 71 ? -0.238 14.999 -16.772 1.00 76.19 71 ARG A N 1
ATOM 558 C CA . ARG A 1 71 ? -0.611 15.967 -15.728 1.00 76.19 71 ARG A CA 1
ATOM 559 C C . ARG A 1 71 ? 0.535 16.931 -15.441 1.00 76.19 71 ARG A C 1
ATOM 561 O O . ARG A 1 71 ? 0.287 18.120 -15.343 1.00 76.19 71 ARG A O 1
ATOM 568 N N . LEU A 1 72 ? 1.758 16.414 -15.362 1.00 74.19 72 LEU A N 1
ATOM 569 C CA . LEU A 1 72 ? 2.967 17.203 -15.127 1.00 74.19 72 LEU A CA 1
ATOM 570 C C . LEU A 1 72 ? 3.352 18.070 -16.336 1.00 74.19 72 LEU A C 1
ATOM 572 O O . LEU A 1 72 ? 3.836 19.171 -16.153 1.00 74.19 72 LEU A O 1
ATOM 576 N N . GLU A 1 73 ? 3.105 17.614 -17.565 1.00 69.06 73 GLU A N 1
ATOM 577 C CA . GLU A 1 73 ? 3.281 18.411 -18.789 1.00 69.06 73 GLU A CA 1
ATOM 578 C C . GLU A 1 73 ? 2.219 19.517 -18.922 1.00 69.06 73 GLU A C 1
ATOM 580 O O . GLU A 1 73 ? 2.436 20.495 -19.632 1.00 69.06 73 GLU A O 1
ATOM 585 N N . GLY A 1 74 ? 1.072 19.370 -18.245 1.00 59.62 74 GLY A N 1
ATOM 586 C CA . GLY A 1 74 ? -0.002 20.368 -18.199 1.00 59.62 74 GLY A CA 1
ATOM 587 C C . GLY A 1 74 ? 0.120 21.395 -17.066 1.00 59.62 74 GLY A C 1
ATOM 588 O O . GLY A 1 74 ? -0.509 22.447 -17.142 1.00 59.62 74 GLY A O 1
ATOM 589 N N . GLU A 1 75 ? 0.923 21.121 -16.035 1.00 52.81 75 GLU A N 1
ATOM 590 C CA . GLU A 1 75 ? 1.300 22.088 -15.000 1.00 52.81 75 GLU A CA 1
ATOM 591 C C . GLU A 1 75 ? 2.702 22.613 -15.313 1.00 52.81 75 GLU A C 1
ATOM 593 O O . GLU A 1 75 ? 3.707 21.962 -15.030 1.00 52.81 75 GLU A O 1
ATOM 598 N N . ALA A 1 76 ? 2.785 23.814 -15.889 1.00 54.06 76 ALA A N 1
ATOM 599 C CA . ALA A 1 76 ? 4.036 24.557 -15.883 1.00 54.06 76 ALA A CA 1
ATOM 600 C C . ALA A 1 76 ? 4.507 24.675 -14.425 1.00 54.06 76 ALA A C 1
ATOM 602 O O . ALA A 1 76 ? 3.803 25.246 -13.590 1.00 54.06 76 ALA A O 1
ATOM 603 N N . LEU A 1 77 ? 5.673 24.098 -14.117 1.00 50.09 77 LEU A N 1
ATOM 604 C CA . LEU A 1 77 ? 6.387 24.353 -12.868 1.00 50.09 77 LEU A CA 1
ATOM 605 C C . LEU A 1 77 ? 6.405 25.875 -12.650 1.00 50.09 77 LEU A C 1
ATOM 607 O O . LEU A 1 77 ? 6.890 26.576 -13.542 1.00 50.09 77 LEU A O 1
ATOM 611 N N . PRO A 1 78 ? 5.876 26.407 -11.532 1.00 51.91 78 PRO A N 1
ATOM 612 C CA . PRO A 1 78 ? 5.967 27.834 -11.275 1.00 51.91 78 PRO A CA 1
ATOM 613 C C . PRO A 1 78 ? 7.446 28.233 -11.279 1.00 51.91 78 PRO A C 1
ATOM 615 O O . PRO A 1 78 ? 8.267 27.648 -10.569 1.00 51.91 78 PRO A O 1
ATOM 618 N N . GLU A 1 79 ? 7.781 29.223 -12.107 1.00 54.22 79 GLU A N 1
ATOM 619 C CA . GLU A 1 79 ? 9.126 29.792 -12.282 1.00 54.22 79 GLU A CA 1
ATOM 620 C C . GLU A 1 79 ? 9.647 30.529 -11.027 1.00 54.22 79 GLU A C 1
ATOM 622 O O . GLU A 1 79 ? 10.689 31.176 -11.063 1.00 54.22 79 GLU A O 1
ATOM 627 N N . ASP A 1 80 ? 8.991 30.392 -9.876 1.00 48.56 80 ASP A N 1
ATOM 628 C CA . ASP A 1 80 ? 9.336 31.120 -8.651 1.00 48.56 80 ASP A CA 1
ATOM 629 C C . ASP A 1 80 ? 10.532 30.522 -7.885 1.00 48.56 80 ASP A C 1
ATOM 631 O O . ASP A 1 80 ? 10.939 31.035 -6.845 1.00 48.56 80 ASP A O 1
ATOM 635 N N . ALA A 1 81 ? 11.169 29.467 -8.403 1.00 52.91 81 ALA A N 1
ATOM 636 C CA . ALA A 1 81 ? 12.401 28.917 -7.828 1.00 52.91 81 ALA A CA 1
ATOM 637 C C . ALA A 1 81 ? 13.695 29.570 -8.367 1.00 52.91 81 ALA A C 1
ATOM 639 O O . ALA A 1 81 ? 14.788 29.087 -8.062 1.00 52.91 81 ALA A O 1
ATOM 640 N N . LYS A 1 82 ? 13.611 30.648 -9.167 1.00 47.44 82 LYS A N 1
ATOM 641 C CA . LYS A 1 82 ? 14.787 31.307 -9.776 1.00 47.44 82 LYS A CA 1
ATOM 642 C C . LYS A 1 82 ? 15.102 32.732 -9.319 1.00 47.44 82 LYS A C 1
ATOM 644 O O . LYS A 1 82 ? 16.038 33.320 -9.850 1.00 47.44 82 LYS A O 1
ATOM 649 N N . THR A 1 83 ? 14.458 33.265 -8.284 1.00 48.09 83 THR A N 1
ATOM 650 C CA . THR A 1 83 ? 14.882 34.548 -7.686 1.00 48.09 83 THR A CA 1
ATOM 651 C C . THR A 1 83 ? 15.134 34.425 -6.188 1.00 48.09 83 THR A C 1
ATOM 653 O O . THR A 1 83 ? 14.547 35.121 -5.369 1.00 48.09 83 THR A O 1
ATOM 656 N N . ALA A 1 84 ? 16.070 33.547 -5.830 1.00 50.44 84 ALA A N 1
ATOM 657 C CA . ALA A 1 84 ? 16.837 33.650 -4.593 1.00 50.44 84 ALA A CA 1
ATOM 658 C C . ALA A 1 84 ? 18.321 33.810 -4.952 1.00 50.44 84 ALA A C 1
ATOM 660 O O . ALA A 1 84 ? 19.101 32.870 -4.807 1.00 50.44 84 ALA A O 1
ATOM 661 N N . LYS A 1 85 ? 18.669 34.976 -5.516 1.00 47.09 85 LYS A N 1
ATOM 662 C CA . LYS A 1 85 ? 20.000 35.622 -5.524 1.00 47.09 85 LYS A CA 1
ATOM 663 C C . LYS A 1 85 ? 19.994 36.799 -6.506 1.00 47.09 85 LYS A C 1
ATOM 665 O O . LYS A 1 85 ? 20.189 36.603 -7.701 1.00 47.09 85 LYS A O 1
ATOM 670 N N . SER A 1 86 ? 19.795 38.010 -6.002 1.00 40.66 86 SER A N 1
ATOM 671 C CA . SER A 1 86 ? 20.854 39.017 -5.840 1.00 40.66 86 SER A CA 1
ATOM 672 C C . SER A 1 86 ? 20.285 40.267 -5.185 1.00 40.66 86 SER A C 1
ATOM 674 O O . SER A 1 86 ? 19.068 40.499 -5.328 1.00 40.66 86 SER A O 1
#

Foldseek 3Di:
DDPDDPPDDDDCVVPDDPDDDPDDDDDDDPPVVVVVVVVVVVVVVVVQVVVCVVCVPDPDPDPVVVVVVVVVVVDDDPPVVPPPDD